Protein AF-A0AAP5T972-F1 (afdb_monomer)

Sequence (102 aa):
MSESTGFSAAEQAAIAERAQELRAQRGGRKKADALQDLLAKIEEMPEQDRALAVGVHRIVTEVAPELEPRTWYGMPAYARGTDVLVFLQVSSKFGVRYTTLG

Organism: NCBI:txid566027

Solvent-accessible surface area (backbone atoms only — not comparable to full-atom values): 5771 Å² total; per-residue (Å²): 141,80,84,68,96,60,78,50,74,51,54,49,50,25,52,52,41,34,53,50,50,53,54,50,54,74,71,67,65,52,70,67,58,30,41,51,54,25,52,52,52,39,67,76,38,58,70,74,54,22,54,51,49,53,51,51,51,52,49,41,56,71,77,43,62,83,45,43,53,26,62,51,48,76,25,50,26,29,19,60,88,91,45,75,71,38,37,46,49,52,20,84,71,70,75,45,97,61,62,45,78,80

Nearest PDB structures (foldseek):
  2oc6-assembly2_B  TM=8.368E-01  e=1.650E-01  Bacillus subtilis
  2kl4-assembly1_A  TM=8.165E-01  e=2.129E-01  Halalkalibacterium halodurans
  2i8d-assembly1_B  TM=7.346E-01  e=2.269E-01  Lacticaseibacillus casei

Secondary structure (DSSP, 8-state):
----SS--HHHHHHHHHHHHHHHHHHTT--HHHHHHHHHHHHHTS-HHHHHHHHHHHHHHHHH-TTSEEEEETTEEEEEETTEEEEEEE-HHHHT-SS-EE-

Mean predicted aligned error: 6.6 Å

Structure (mmCIF, N/CA/C/O backbone):
data_AF-A0AAP5T972-F1
#
_entry.id   AF-A0AAP5T972-F1
#
loop_
_atom_si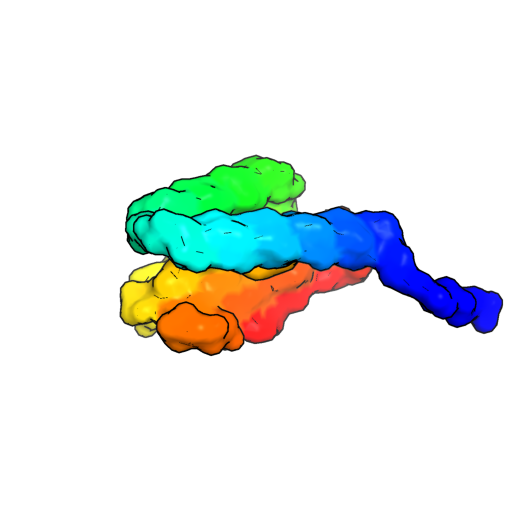te.group_PDB
_atom_site.id
_atom_site.type_symbol
_atom_site.label_atom_id
_atom_site.label_alt_id
_atom_site.label_comp_id
_atom_site.label_asym_id
_atom_site.label_entity_id
_atom_site.label_seq_id
_atom_site.pdbx_PDB_ins_code
_atom_site.Cartn_x
_atom_site.Cartn_y
_atom_site.Cartn_z
_atom_site.occupancy
_atom_site.B_iso_or_equiv
_atom_site.auth_seq_id
_atom_site.auth_comp_id
_atom_site.auth_asym_id
_atom_site.auth_atom_id
_atom_site.pdbx_PDB_model_num
ATOM 1 N N . MET A 1 1 ? 17.494 -24.427 -11.761 1.00 44.84 1 MET A N 1
ATOM 2 C CA . MET A 1 1 ? 18.184 -24.414 -10.458 1.00 44.84 1 MET A CA 1
ATOM 3 C C . MET A 1 1 ? 18.946 -23.107 -10.321 1.00 44.84 1 MET A C 1
ATOM 5 O O . MET A 1 1 ? 19.974 -22.944 -10.959 1.00 44.84 1 MET A O 1
ATOM 9 N N . SER A 1 2 ? 18.404 -22.173 -9.549 1.00 45.19 2 SER A N 1
ATOM 10 C CA . SER A 1 2 ? 19.179 -21.161 -8.830 1.00 45.19 2 SER A CA 1
ATOM 11 C C . SER A 1 2 ? 18.314 -20.771 -7.641 1.00 45.19 2 SER A C 1
ATOM 13 O O . SER A 1 2 ? 17.536 -19.824 -7.710 1.00 45.19 2 SER A O 1
ATOM 15 N N . GLU A 1 3 ? 18.367 -21.593 -6.597 1.00 50.94 3 GLU A N 1
ATOM 16 C CA . GLU A 1 3 ? 17.845 -21.230 -5.285 1.00 50.94 3 GLU A CA 1
ATOM 17 C C . GLU A 1 3 ? 18.705 -20.076 -4.769 1.00 50.94 3 GLU A C 1
ATOM 19 O O . GLU A 1 3 ? 19.831 -20.273 -4.314 1.00 50.94 3 GLU A O 1
ATOM 24 N N . SER A 1 4 ? 18.208 -18.847 -4.888 1.00 56.75 4 SER A N 1
ATOM 25 C CA . SER A 1 4 ? 18.755 -17.740 -4.116 1.00 56.75 4 SER A CA 1
ATOM 26 C C . SER A 1 4 ? 18.379 -17.989 -2.658 1.00 56.75 4 SER A C 1
ATOM 28 O O . SER A 1 4 ? 17.241 -17.760 -2.256 1.00 56.75 4 SER A O 1
ATOM 30 N N . THR A 1 5 ? 19.320 -18.484 -1.857 1.00 60.94 5 THR A N 1
ATOM 31 C CA . THR A 1 5 ? 19.165 -18.729 -0.411 1.00 60.94 5 THR A CA 1
ATOM 32 C C . THR A 1 5 ? 19.141 -17.423 0.401 1.00 60.94 5 THR A C 1
ATOM 34 O O . THR A 1 5 ? 19.774 -17.313 1.449 1.00 60.94 5 THR A O 1
ATOM 37 N N . GLY A 1 6 ? 18.445 -16.401 -0.101 1.00 71.19 6 GLY A N 1
ATOM 38 C CA . GLY A 1 6 ? 18.324 -15.075 0.492 1.00 71.19 6 GLY A CA 1
ATOM 39 C C . GLY A 1 6 ? 17.281 -14.226 -0.236 1.00 71.19 6 GLY A C 1
ATOM 40 O O . GLY A 1 6 ? 16.995 -14.456 -1.409 1.00 71.19 6 GLY A O 1
ATOM 41 N N . PHE A 1 7 ? 16.716 -13.248 0.476 1.00 71.50 7 PHE A N 1
ATOM 42 C CA . PHE A 1 7 ? 15.770 -12.281 -0.084 1.00 71.50 7 PHE A CA 1
ATOM 43 C C . PHE A 1 7 ? 16.394 -11.525 -1.262 1.00 71.50 7 PHE A C 1
ATOM 45 O O . PHE A 1 7 ? 17.539 -11.067 -1.174 1.00 71.50 7 PHE A O 1
ATOM 52 N N . SER A 1 8 ? 15.628 -11.341 -2.333 1.00 81.31 8 SER A N 1
ATOM 53 C CA . SER A 1 8 ? 15.976 -10.450 -3.441 1.00 81.31 8 SER A CA 1
ATOM 54 C C . SER A 1 8 ? 16.104 -8.996 -2.969 1.00 81.31 8 SER A C 1
ATOM 56 O O . SER A 1 8 ? 15.594 -8.618 -1.914 1.00 81.31 8 SER A O 1
ATOM 58 N N . ALA A 1 9 ? 16.757 -8.141 -3.760 1.00 81.56 9 ALA A N 1
ATOM 59 C CA . ALA A 1 9 ? 16.894 -6.720 -3.429 1.00 81.56 9 ALA A CA 1
ATOM 60 C C . ALA A 1 9 ? 15.530 -6.025 -3.225 1.00 81.56 9 ALA A C 1
ATOM 62 O O . ALA A 1 9 ? 15.382 -5.210 -2.316 1.00 81.56 9 ALA A O 1
ATOM 63 N N . ALA A 1 10 ? 14.523 -6.395 -4.024 1.00 76.56 10 ALA A N 1
ATOM 64 C CA . ALA A 1 10 ? 13.160 -5.883 -3.897 1.00 76.56 10 ALA A CA 1
ATOM 65 C C . ALA A 1 10 ? 12.494 -6.328 -2.585 1.00 76.56 10 ALA A C 1
ATOM 67 O O . ALA A 1 10 ? 11.864 -5.522 -1.904 1.00 76.56 10 ALA A O 1
ATOM 68 N N . GLU A 1 11 ? 12.678 -7.589 -2.190 1.00 80.00 11 GLU A N 1
ATOM 69 C CA . GLU A 1 11 ? 12.164 -8.110 -0.918 1.00 80.00 11 GLU A CA 1
ATOM 70 C C . GLU A 1 11 ? 12.886 -7.493 0.283 1.00 80.00 11 GLU A C 1
ATOM 72 O O . GLU A 1 11 ? 12.242 -7.133 1.264 1.00 80.00 11 GLU A O 1
ATOM 77 N N . GLN A 1 12 ? 14.204 -7.293 0.208 1.00 80.94 12 GLN A N 1
ATOM 78 C CA . GLN A 1 12 ? 14.960 -6.605 1.258 1.00 80.94 12 GLN A CA 1
ATOM 79 C C . GLN A 1 12 ? 14.494 -5.154 1.432 1.00 80.94 12 GLN A C 1
ATOM 81 O O . GLN A 1 12 ? 14.290 -4.711 2.564 1.00 80.94 12 GLN A O 1
ATOM 86 N N . ALA A 1 13 ? 14.274 -4.431 0.329 1.00 81.56 13 ALA A N 1
ATOM 87 C CA . ALA A 1 13 ? 13.733 -3.074 0.358 1.00 81.56 13 ALA A CA 1
ATOM 88 C C . ALA A 1 13 ? 12.320 -3.047 0.958 1.00 81.56 13 ALA A C 1
ATOM 90 O O . ALA A 1 13 ? 12.047 -2.262 1.865 1.00 81.56 13 ALA A O 1
ATOM 91 N N . ALA A 1 14 ? 11.454 -3.968 0.534 1.00 82.62 14 ALA A N 1
ATOM 92 C CA . ALA A 1 14 ? 10.109 -4.120 1.077 1.00 82.62 14 ALA A CA 1
ATOM 93 C C . ALA A 1 14 ? 10.121 -4.418 2.589 1.00 82.62 14 ALA A C 1
ATOM 95 O O . ALA A 1 14 ? 9.346 -3.831 3.348 1.00 82.62 14 ALA A O 1
ATOM 96 N N . ILE A 1 15 ? 11.012 -5.297 3.061 1.00 81.31 15 ILE A N 1
ATOM 97 C CA . ILE A 1 15 ? 11.186 -5.599 4.491 1.00 81.31 15 ILE A CA 1
ATOM 98 C C . ILE A 1 15 ? 11.665 -4.356 5.252 1.00 81.31 15 ILE A C 1
ATOM 100 O O . ILE A 1 15 ? 11.161 -4.068 6.343 1.00 81.31 15 ILE A O 1
ATOM 104 N N . ALA A 1 16 ? 12.613 -3.602 4.692 1.00 81.25 16 ALA A N 1
ATOM 105 C CA . ALA A 1 16 ? 13.113 -2.373 5.298 1.00 81.25 16 ALA A CA 1
ATOM 106 C C . ALA A 1 16 ? 12.009 -1.310 5.425 1.00 81.25 16 ALA A C 1
ATOM 108 O O . ALA A 1 16 ? 11.844 -0.727 6.500 1.00 81.25 16 ALA A O 1
ATOM 109 N N . GLU A 1 17 ? 11.206 -1.114 4.378 1.00 84.12 17 GLU A N 1
ATOM 110 C CA . GLU A 1 17 ? 10.035 -0.231 4.397 1.00 84.12 17 GLU A CA 1
ATOM 111 C C . GLU A 1 17 ? 9.017 -0.695 5.435 1.00 84.12 17 GLU A C 1
ATOM 113 O O . GLU A 1 17 ? 8.591 0.095 6.275 1.00 84.12 17 GLU A O 1
ATOM 118 N N . ARG A 1 18 ? 8.709 -1.996 5.492 1.00 84.69 18 ARG A N 1
ATOM 119 C CA . ARG A 1 18 ? 7.806 -2.544 6.511 1.00 84.69 18 ARG A CA 1
ATOM 120 C C . ARG A 1 18 ? 8.298 -2.268 7.929 1.00 84.69 18 ARG A C 1
ATOM 122 O O . ARG A 1 18 ? 7.502 -1.949 8.815 1.00 84.69 18 ARG A O 1
ATOM 129 N N . ALA A 1 19 ? 9.604 -2.370 8.163 1.00 76.88 19 ALA A N 1
ATOM 130 C CA . ALA A 1 19 ? 10.194 -2.048 9.455 1.00 76.88 19 ALA A CA 1
ATOM 131 C C . ALA A 1 19 ? 10.063 -0.552 9.793 1.00 76.88 19 ALA A C 1
ATOM 133 O O . ALA A 1 19 ? 9.819 -0.207 10.951 1.00 76.88 19 ALA A O 1
ATOM 134 N N . GLN A 1 20 ? 10.202 0.343 8.812 1.00 76.69 20 GLN A N 1
ATOM 135 C CA . GLN A 1 20 ? 9.971 1.781 8.996 1.00 76.69 20 G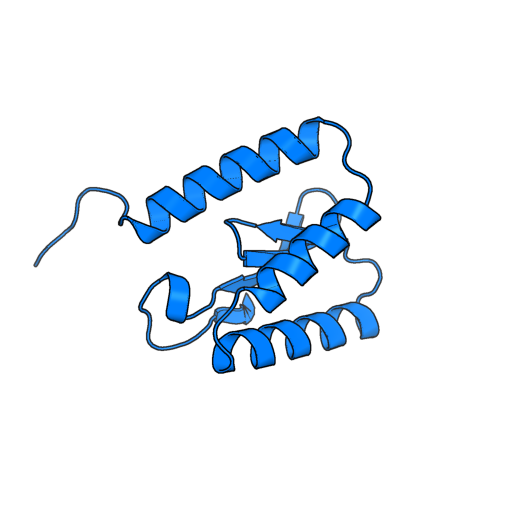LN A CA 1
ATOM 136 C C . GLN A 1 20 ? 8.494 2.081 9.284 1.00 76.69 20 GLN A C 1
ATOM 138 O O . GLN A 1 20 ? 8.192 2.778 10.252 1.00 76.69 20 GLN A O 1
ATOM 143 N N . GLU A 1 21 ? 7.573 1.478 8.533 1.00 77.81 21 GLU A N 1
ATOM 144 C CA . GLU A 1 21 ? 6.125 1.603 8.738 1.00 77.81 21 GLU A CA 1
ATOM 145 C C . GLU A 1 21 ? 5.701 1.159 10.141 1.00 77.81 21 GLU A C 1
ATOM 147 O O . GLU A 1 21 ? 4.909 1.831 10.802 1.00 77.81 21 GLU A O 1
ATOM 152 N N . LEU A 1 22 ? 6.241 0.035 10.622 1.00 73.38 22 LEU A N 1
ATOM 153 C CA . LEU A 1 22 ? 5.966 -0.476 11.966 1.00 73.38 22 LEU A CA 1
ATOM 154 C C . LEU A 1 22 ? 6.472 0.473 13.057 1.00 73.38 22 LEU A C 1
ATOM 156 O O . LEU A 1 22 ? 5.785 0.667 14.062 1.00 73.38 22 LEU A O 1
ATOM 160 N N . ARG A 1 23 ? 7.647 1.089 12.872 1.00 73.31 23 ARG A N 1
ATOM 161 C CA . ARG A 1 23 ? 8.152 2.121 13.794 1.00 73.31 23 ARG A CA 1
ATOM 162 C C . ARG A 1 23 ? 7.239 3.345 13.798 1.00 73.31 23 ARG A C 1
ATOM 164 O O . ARG A 1 23 ? 6.889 3.830 14.870 1.00 73.31 23 ARG A O 1
ATOM 171 N N . ALA A 1 24 ? 6.808 3.793 12.623 1.00 70.25 24 ALA A N 1
ATOM 172 C CA . ALA A 1 24 ? 5.931 4.947 12.487 1.00 70.25 24 ALA A CA 1
ATOM 173 C C . ALA A 1 24 ? 4.527 4.701 13.075 1.00 70.25 24 ALA A C 1
ATOM 175 O O . ALA A 1 24 ? 3.941 5.601 13.671 1.00 70.25 24 ALA A O 1
ATOM 176 N N . GLN A 1 25 ? 4.007 3.473 12.984 1.00 68.75 25 GLN A N 1
ATOM 177 C CA . GLN A 1 25 ? 2.737 3.086 13.613 1.00 68.75 25 GLN A CA 1
ATOM 178 C C . GLN A 1 25 ? 2.809 3.073 15.140 1.00 68.75 25 GLN A C 1
ATOM 180 O O . GLN A 1 25 ? 1.890 3.555 15.797 1.00 68.75 25 GLN A O 1
ATOM 185 N N . ARG A 1 26 ? 3.915 2.587 15.718 1.00 66.75 26 ARG A N 1
ATOM 186 C CA . ARG A 1 26 ? 4.130 2.605 17.178 1.00 66.75 26 ARG A CA 1
ATOM 187 C C . ARG A 1 26 ? 4.223 4.021 17.755 1.00 66.75 26 ARG A C 1
ATOM 189 O O . ARG A 1 26 ? 3.959 4.197 18.937 1.00 66.75 26 ARG A O 1
ATOM 196 N N . GLY A 1 27 ? 4.559 5.016 16.933 1.00 64.75 27 GLY A N 1
ATOM 197 C CA . GLY A 1 27 ? 4.605 6.431 17.312 1.00 64.75 27 GLY A CA 1
ATOM 198 C C . GLY A 1 27 ? 3.243 7.133 17.402 1.00 64.75 27 GLY A C 1
ATOM 199 O O . GLY A 1 27 ? 3.219 8.332 17.656 1.00 64.75 27 GLY A O 1
ATOM 200 N N . GLY A 1 28 ? 2.121 6.431 17.192 1.00 61.16 28 GLY A N 1
ATOM 201 C CA . GLY A 1 28 ? 0.781 7.024 17.295 1.00 61.16 28 GLY A CA 1
ATOM 202 C C . GLY A 1 28 ? 0.385 7.868 16.080 1.00 61.16 28 GLY A C 1
ATOM 203 O O . GLY A 1 28 ? -0.173 8.954 16.233 1.00 61.16 28 GLY A O 1
ATOM 204 N N . ARG A 1 29 ? 0.685 7.386 14.866 1.00 65.94 29 ARG A N 1
ATOM 205 C CA . ARG A 1 29 ? 0.273 8.049 13.618 1.00 65.94 29 ARG A CA 1
ATOM 206 C C . ARG A 1 29 ? -1.246 8.172 13.511 1.00 65.94 29 ARG A C 1
ATOM 208 O O . ARG A 1 29 ? -1.977 7.225 13.805 1.00 65.94 29 ARG A O 1
ATOM 215 N N . LYS A 1 30 ? -1.718 9.333 13.053 1.00 72.94 30 LYS A N 1
ATOM 216 C CA . LYS A 1 30 ? -3.146 9.587 12.839 1.00 72.94 30 LYS A CA 1
ATOM 217 C C . LYS A 1 30 ? -3.584 8.963 1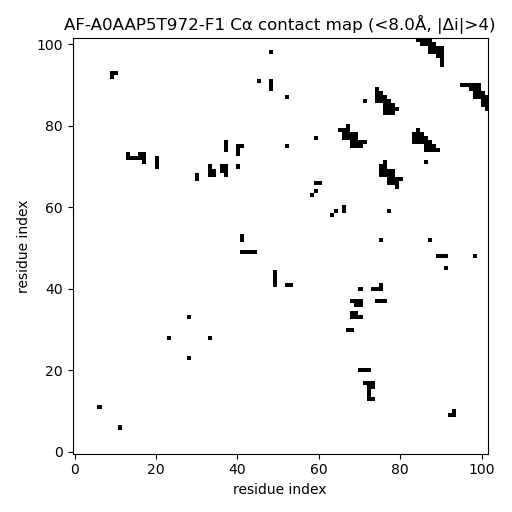1.512 1.00 72.94 30 LYS A C 1
ATOM 219 O O . LYS A 1 30 ? -2.800 8.874 10.572 1.00 72.94 30 LYS A O 1
ATOM 224 N N . LYS A 1 31 ? -4.863 8.582 11.407 1.00 70.44 31 LYS A N 1
ATOM 225 C CA . LYS A 1 31 ? -5.446 7.999 10.180 1.00 70.44 31 LYS A CA 1
ATOM 226 C C . LYS A 1 31 ? -5.215 8.860 8.930 1.00 70.44 31 LYS A C 1
ATOM 228 O O . LYS A 1 31 ? -5.000 8.322 7.852 1.00 70.44 31 LYS A O 1
ATOM 233 N N . ALA A 1 32 ? -5.222 10.186 9.085 1.00 76.00 32 ALA A N 1
ATOM 234 C CA . ALA A 1 32 ? -4.954 11.124 7.996 1.00 76.00 32 ALA A CA 1
ATOM 235 C C . ALA A 1 32 ? -3.524 10.992 7.438 1.00 76.00 32 ALA A C 1
ATOM 237 O O . ALA A 1 32 ? -3.351 10.993 6.223 1.00 76.00 32 ALA A O 1
ATOM 238 N N . ASP A 1 33 ? -2.526 10.803 8.307 1.00 84.00 33 ASP A N 1
ATOM 239 C CA . ASP A 1 33 ? -1.125 10.640 7.898 1.00 84.00 33 ASP A CA 1
ATOM 240 C C . ASP A 1 33 ? -0.939 9.320 7.133 1.00 84.00 33 ASP A C 1
ATOM 242 O O . ASP A 1 33 ? -0.241 9.262 6.127 1.00 84.00 33 ASP A O 1
ATOM 246 N N . ALA A 1 34 ? -1.614 8.253 7.578 1.00 86.81 34 ALA A N 1
ATOM 247 C CA . ALA A 1 34 ? -1.565 6.948 6.919 1.00 86.81 34 ALA A CA 1
ATOM 248 C C . ALA A 1 34 ? -2.238 6.954 5.535 1.00 86.81 34 ALA A C 1
ATOM 250 O O . ALA A 1 34 ? -1.746 6.308 4.608 1.00 86.81 34 ALA A O 1
ATOM 251 N N . LEU A 1 35 ? -3.332 7.708 5.381 1.00 89.69 35 LEU A N 1
ATOM 252 C CA . LEU A 1 35 ? -3.962 7.937 4.082 1.00 89.69 35 LEU A CA 1
ATOM 253 C C . LEU A 1 35 ? -3.034 8.724 3.147 1.00 89.69 35 LEU A C 1
ATOM 255 O O . LEU A 1 35 ? -2.875 8.329 1.997 1.00 89.69 35 LEU A O 1
ATOM 259 N N . GLN A 1 36 ? -2.407 9.801 3.628 1.00 91.00 36 GLN A N 1
ATOM 260 C CA . GLN A 1 36 ? -1.463 10.583 2.822 1.00 91.00 36 GLN A CA 1
ATOM 261 C C . GLN A 1 36 ? -0.266 9.745 2.365 1.00 91.00 36 GLN A C 1
ATOM 263 O O . GLN A 1 36 ? 0.073 9.784 1.186 1.00 91.00 36 GLN A O 1
ATOM 268 N N . ASP A 1 37 ? 0.321 8.938 3.252 1.00 90.44 37 ASP A N 1
ATOM 269 C CA . ASP A 1 37 ? 1.419 8.029 2.901 1.00 90.44 37 ASP A CA 1
ATOM 270 C C . ASP A 1 37 ? 0.998 7.018 1.819 1.00 90.44 37 ASP A C 1
ATOM 272 O O . ASP A 1 37 ? 1.741 6.770 0.868 1.00 90.44 37 ASP A O 1
ATOM 276 N N . LEU A 1 38 ? -0.206 6.442 1.939 1.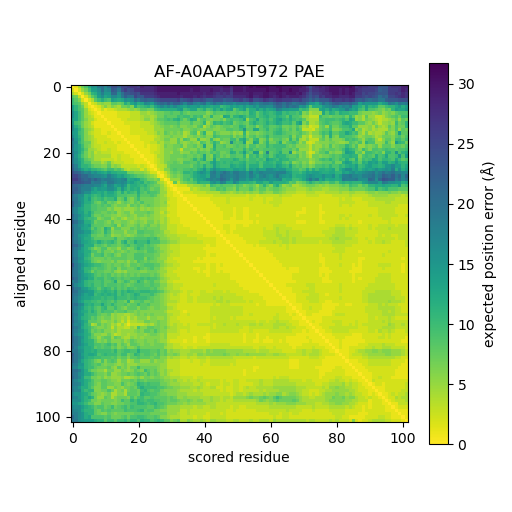00 94.12 38 LEU A N 1
ATOM 277 C CA . LEU A 1 38 ? -0.746 5.527 0.932 1.00 94.12 38 LEU A CA 1
ATOM 278 C C . LEU A 1 38 ? -0.926 6.233 -0.416 1.00 94.12 38 LEU A C 1
ATOM 280 O O . LEU A 1 38 ? -0.516 5.684 -1.437 1.00 94.12 38 LEU A O 1
ATOM 284 N N . LEU A 1 39 ? -1.506 7.436 -0.432 1.00 94.75 39 LEU A N 1
ATOM 285 C CA . LEU A 1 39 ? -1.713 8.210 -1.661 1.00 94.75 39 LEU A CA 1
ATOM 286 C C . LEU A 1 39 ? -0.380 8.592 -2.315 1.00 94.75 39 LEU A C 1
ATOM 288 O O . LEU A 1 39 ? -0.223 8.396 -3.517 1.00 94.75 39 LEU A O 1
ATOM 292 N N . ALA A 1 40 ? 0.606 9.023 -1.527 1.00 94.00 40 ALA A N 1
ATOM 293 C CA . ALA A 1 40 ? 1.953 9.302 -2.018 1.00 94.00 40 ALA A CA 1
ATOM 294 C C . ALA A 1 40 ? 2.591 8.055 -2.655 1.00 94.00 40 ALA A C 1
ATOM 296 O O . ALA A 1 40 ? 3.167 8.136 -3.738 1.00 94.00 40 ALA A O 1
ATOM 297 N N . LYS A 1 41 ? 2.423 6.869 -2.050 1.00 93.50 41 LYS A N 1
ATOM 298 C CA . LYS A 1 41 ? 2.897 5.621 -2.670 1.00 93.50 41 LYS A CA 1
ATOM 299 C C . LYS A 1 41 ? 2.170 5.255 -3.948 1.00 93.50 41 LYS A C 1
ATOM 301 O O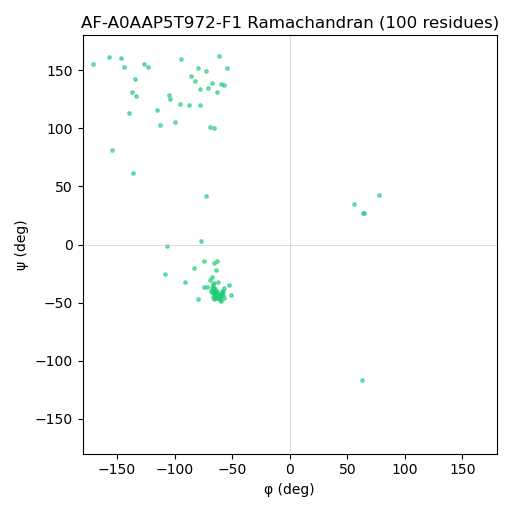 . LYS A 1 41 ? 2.805 4.701 -4.835 1.00 93.50 41 LYS A O 1
ATOM 306 N N . ILE A 1 42 ? 0.888 5.572 -4.076 1.00 94.56 42 ILE A N 1
ATOM 307 C CA . ILE A 1 42 ? 0.165 5.395 -5.340 1.00 94.56 42 ILE A CA 1
ATOM 308 C C . ILE A 1 42 ? 0.728 6.327 -6.423 1.00 94.56 42 ILE A C 1
ATOM 310 O O . ILE A 1 42 ? 0.893 5.903 -7.565 1.00 94.56 42 ILE A O 1
ATOM 314 N N . GLU A 1 43 ? 1.053 7.574 -6.086 1.00 94.50 43 GLU A N 1
ATOM 315 C CA . GLU A 1 43 ? 1.605 8.547 -7.039 1.00 94.50 43 GLU A CA 1
ATOM 316 C C . GLU A 1 43 ? 2.997 8.162 -7.556 1.00 94.50 43 GLU A C 1
ATOM 318 O O . GLU A 1 43 ? 3.270 8.328 -8.746 1.00 94.50 43 GLU A O 1
ATOM 323 N N . GLU A 1 44 ? 3.846 7.590 -6.698 1.00 92.50 44 GLU A N 1
ATOM 324 C CA . GLU A 1 44 ? 5.185 7.102 -7.063 1.00 92.50 44 GLU A CA 1
ATOM 325 C C . GLU A 1 44 ? 5.164 5.905 -8.037 1.00 92.50 44 GLU A C 1
ATOM 327 O O . GLU A 1 44 ? 6.187 5.588 -8.650 1.00 92.50 44 GLU A O 1
ATOM 332 N N . MET A 1 45 ? 4.025 5.221 -8.197 1.00 91.62 45 MET A N 1
ATOM 333 C CA . MET A 1 45 ? 3.927 4.044 -9.062 1.00 91.62 45 MET A CA 1
ATOM 334 C C . MET A 1 45 ? 3.957 4.400 -10.556 1.00 91.62 45 MET A C 1
ATOM 336 O O . MET A 1 45 ? 3.412 5.432 -10.972 1.00 91.62 45 MET A O 1
ATOM 340 N N . PRO A 1 46 ? 4.490 3.498 -11.407 1.00 93.88 46 PRO A N 1
ATOM 341 C CA . PRO A 1 46 ? 4.300 3.567 -12.853 1.00 93.88 46 PRO A CA 1
ATOM 342 C C . PRO A 1 46 ? 2.815 3.622 -13.224 1.00 93.88 46 PRO A C 1
ATOM 344 O O . PRO A 1 46 ? 1.971 3.072 -12.522 1.00 93.88 46 PRO A O 1
ATOM 347 N N . GLU A 1 47 ? 2.489 4.242 -14.358 1.00 92.94 47 GLU A N 1
ATOM 348 C CA . GLU A 1 47 ? 1.105 4.535 -14.759 1.00 92.94 47 GLU A CA 1
ATOM 349 C C . GLU A 1 47 ? 0.159 3.325 -14.699 1.00 92.94 47 GLU A C 1
ATOM 351 O O . GLU A 1 47 ? -0.950 3.442 -14.179 1.00 92.94 47 GLU A O 1
ATOM 356 N N . GLN A 1 48 ? 0.607 2.158 -15.174 1.00 90.81 48 GLN A N 1
ATOM 357 C CA . GLN A 1 48 ? -0.205 0.937 -15.180 1.00 90.81 48 GLN A CA 1
ATOM 358 C C . GLN A 1 48 ? -0.557 0.462 -13.765 1.00 90.81 48 GLN A C 1
ATOM 360 O O . GLN A 1 48 ? -1.711 0.141 -13.484 1.00 90.81 48 GLN A O 1
ATOM 365 N N . ASP A 1 49 ? 0.419 0.468 -12.859 1.00 93.50 49 ASP A N 1
ATOM 366 C CA . ASP A 1 49 ? 0.218 0.051 -11.473 1.00 93.50 49 ASP A CA 1
ATOM 367 C C . ASP A 1 49 ? -0.558 1.106 -10.680 1.00 93.50 49 ASP A C 1
ATOM 369 O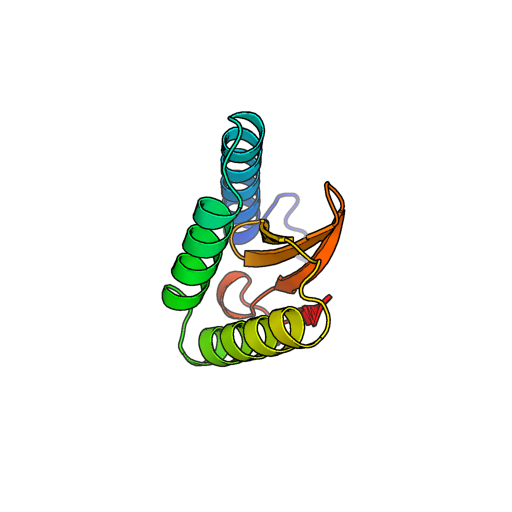 O . ASP A 1 49 ? -1.442 0.769 -9.891 1.00 93.50 49 ASP A O 1
ATOM 373 N N . ARG A 1 50 ? -0.303 2.390 -10.955 1.00 95.56 50 ARG A N 1
ATOM 374 C CA . ARG A 1 50 ? -1.041 3.509 -10.370 1.00 95.56 50 ARG A CA 1
ATOM 375 C C . ARG A 1 50 ? -2.525 3.442 -10.717 1.00 95.56 50 ARG A C 1
ATOM 377 O O . ARG A 1 50 ? -3.355 3.619 -9.830 1.00 95.56 50 ARG A O 1
ATOM 384 N N . ALA A 1 51 ? -2.876 3.156 -11.972 1.00 95.75 51 ALA A N 1
ATOM 385 C CA . ALA A 1 51 ? -4.271 3.026 -12.393 1.00 95.75 51 ALA A CA 1
ATOM 386 C C . ALA A 1 51 ? -5.007 1.921 -11.612 1.00 95.75 51 ALA A C 1
ATOM 388 O O . ALA A 1 51 ? -6.134 2.129 -11.155 1.00 95.75 51 ALA A O 1
ATOM 389 N N . LEU A 1 52 ? -4.350 0.775 -11.397 1.00 95.31 52 LEU A N 1
ATOM 390 C CA . LEU A 1 52 ? -4.888 -0.314 -10.578 1.00 95.31 52 LEU A CA 1
ATOM 391 C C . LEU A 1 52 ? -5.027 0.100 -9.110 1.00 95.31 52 LEU A C 1
ATOM 393 O O . LEU A 1 52 ? -6.082 -0.107 -8.512 1.00 95.31 52 LEU A O 1
ATOM 397 N N . ALA A 1 53 ? -3.999 0.726 -8.538 1.00 96.38 53 ALA A N 1
ATOM 398 C CA . ALA A 1 53 ? -4.001 1.143 -7.141 1.00 96.38 53 ALA A CA 1
ATOM 399 C C . ALA A 1 53 ? -5.070 2.203 -6.837 1.00 96.38 53 ALA A C 1
ATOM 401 O O . ALA A 1 53 ? -5.771 2.087 -5.830 1.00 96.38 53 ALA A O 1
ATOM 402 N N . VAL A 1 54 ? -5.263 3.177 -7.733 1.00 97.12 54 VAL A N 1
ATOM 403 C CA . VAL A 1 54 ? -6.363 4.154 -7.655 1.00 97.12 54 VAL A CA 1
ATOM 404 C C . VAL A 1 54 ? -7.721 3.453 -7.733 1.00 97.12 54 VAL A C 1
ATOM 406 O O . VAL A 1 54 ? -8.616 3.763 -6.947 1.00 97.12 54 VAL A O 1
ATOM 409 N N . GLY A 1 55 ? -7.879 2.488 -8.645 1.00 97.12 55 GLY A N 1
ATOM 410 C CA . GLY A 1 55 ? -9.113 1.713 -8.778 1.00 97.12 55 GLY A CA 1
ATOM 411 C C . GLY A 1 55 ? -9.465 0.949 -7.501 1.00 97.12 55 GLY A C 1
ATOM 412 O O . GLY A 1 55 ? -10.586 1.060 -7.005 1.00 97.12 55 GLY A O 1
ATOM 413 N N . VAL A 1 56 ? -8.493 0.237 -6.926 1.00 96.75 56 VAL A N 1
ATOM 414 C CA . VAL A 1 56 ? -8.660 -0.491 -5.659 1.00 96.75 56 VAL A CA 1
ATOM 415 C C . VAL A 1 56 ? -8.970 0.471 -4.516 1.00 96.75 56 VAL A C 1
ATOM 417 O O . VAL A 1 56 ? -9.898 0.219 -3.753 1.00 96.75 56 VAL A O 1
ATOM 420 N N . HIS A 1 57 ? -8.255 1.595 -4.419 1.00 97.06 57 HIS A N 1
ATOM 421 C CA . HIS A 1 57 ? -8.514 2.604 -3.393 1.00 97.06 57 HIS A CA 1
ATOM 422 C C . HIS A 1 57 ? -9.945 3.129 -3.437 1.00 97.06 57 HIS A C 1
ATOM 424 O O . HIS A 1 57 ? -10.620 3.178 -2.407 1.00 97.06 57 HIS A O 1
ATOM 430 N N . ARG A 1 58 ? -10.438 3.461 -4.634 1.00 97.62 58 ARG A N 1
ATOM 431 C CA . ARG A 1 58 ? -11.818 3.914 -4.816 1.00 97.62 58 ARG A CA 1
ATOM 432 C C . ARG A 1 58 ? -12.819 2.847 -4.377 1.00 97.62 58 ARG A C 1
A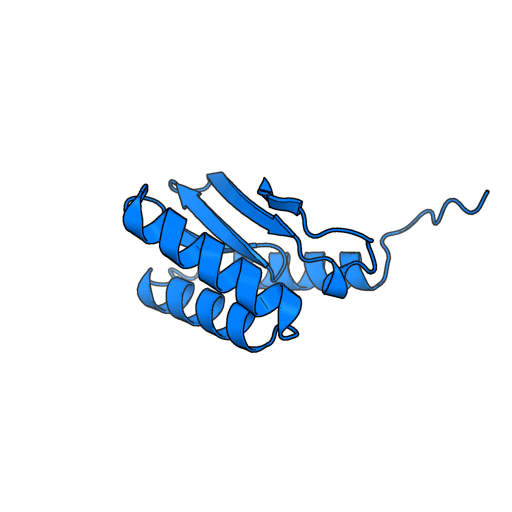TOM 434 O O . ARG A 1 58 ? -13.730 3.150 -3.621 1.00 97.62 58 ARG A O 1
ATOM 441 N N . ILE A 1 59 ? -12.631 1.600 -4.811 1.00 97.50 59 ILE A N 1
ATOM 442 C CA . ILE A 1 59 ? -13.544 0.499 -4.471 1.00 97.50 59 ILE A CA 1
ATOM 443 C C . ILE A 1 59 ? -13.569 0.256 -2.961 1.00 97.50 59 ILE A C 1
ATOM 445 O O . ILE A 1 59 ? -14.644 0.139 -2.383 1.00 97.50 59 ILE A O 1
ATOM 449 N N . VAL A 1 60 ? -12.407 0.201 -2.306 1.00 96.62 60 VAL A N 1
ATOM 450 C CA . VAL A 1 60 ? -12.345 -0.055 -0.862 1.00 96.62 60 VAL A CA 1
ATOM 451 C C . VAL A 1 60 ? -12.976 1.088 -0.073 1.00 96.62 60 VAL A C 1
ATOM 453 O O . VAL A 1 60 ? -13.752 0.830 0.839 1.00 96.62 60 VAL A O 1
ATOM 456 N N . THR A 1 61 ? -12.699 2.341 -0.438 1.00 93.75 61 THR A N 1
ATOM 457 C CA . THR A 1 61 ? -13.280 3.500 0.261 1.00 93.75 61 THR A CA 1
ATOM 458 C C . THR A 1 61 ? -14.790 3.630 0.058 1.00 93.75 61 THR A C 1
ATOM 460 O O . THR A 1 61 ? -15.469 4.136 0.946 1.00 93.75 61 THR A O 1
ATOM 463 N N . GLU A 1 62 ? -15.326 3.148 -1.065 1.00 96.75 62 GLU A N 1
ATOM 464 C CA . GLU A 1 62 ? -16.766 3.124 -1.341 1.00 96.75 62 GLU A CA 1
ATOM 465 C C . GLU A 1 62 ? -17.482 1.953 -0.648 1.00 96.75 62 GLU A C 1
ATOM 467 O O . GLU A 1 62 ? -18.525 2.143 -0.026 1.00 96.75 62 GLU A O 1
ATOM 472 N N . VAL A 1 63 ? -16.929 0.740 -0.745 1.00 97.50 63 VAL A N 1
ATOM 473 C CA . VAL A 1 63 ? -17.601 -0.501 -0.319 1.00 97.50 63 VAL A CA 1
ATOM 474 C C . VAL A 1 63 ? -17.304 -0.864 1.137 1.00 97.50 63 VAL A C 1
ATOM 476 O O . VAL A 1 63 ? -18.156 -1.447 1.804 1.00 97.50 63 VAL A O 1
ATOM 479 N N . ALA A 1 64 ? -16.111 -0.536 1.632 1.00 95.81 64 ALA A N 1
ATOM 480 C CA . ALA A 1 64 ? -15.649 -0.875 2.977 1.00 95.81 64 ALA A CA 1
ATOM 481 C C . ALA A 1 64 ? -14.950 0.328 3.654 1.00 95.81 64 ALA A C 1
ATOM 483 O O . ALA A 1 64 ? -13.758 0.255 3.983 1.00 95.81 64 ALA A O 1
ATOM 484 N N . PRO A 1 65 ? -15.667 1.453 3.867 1.00 94.31 65 PRO A N 1
ATOM 485 C CA . PRO A 1 65 ? -15.109 2.688 4.431 1.00 94.31 65 PRO A CA 1
ATOM 486 C C . PRO A 1 65 ? -14.589 2.535 5.869 1.00 94.31 65 PRO A C 1
ATOM 488 O O . PRO A 1 65 ? -13.878 3.407 6.369 1.00 94.31 65 PRO A O 1
ATOM 491 N N . GLU A 1 66 ? -14.939 1.449 6.560 1.00 92.44 66 GLU A N 1
ATOM 492 C CA . GLU A 1 66 ? -14.414 1.126 7.883 1.00 92.44 66 GLU A CA 1
ATOM 493 C C . GLU A 1 66 ? -12.965 0.618 7.861 1.00 92.44 66 GLU A C 1
ATOM 495 O O . GLU A 1 66 ? -12.335 0.548 8.920 1.00 92.44 66 GLU A O 1
ATOM 500 N N . LEU A 1 67 ? -12.433 0.244 6.690 1.00 94.94 67 LEU A N 1
ATOM 501 C CA . LEU A 1 67 ? -11.046 -0.186 6.562 1.00 94.94 67 LEU A CA 1
ATOM 502 C C . LEU A 1 67 ? -10.094 1.009 6.569 1.00 94.94 67 LEU A C 1
ATOM 504 O O . LEU A 1 67 ? -10.272 2.012 5.881 1.00 94.94 67 LEU A O 1
ATOM 508 N N . GLU A 1 68 ? -9.031 0.873 7.348 1.00 92.75 68 GLU A N 1
ATOM 509 C CA . GLU A 1 68 ? -8.028 1.902 7.543 1.00 92.75 68 GLU A CA 1
ATOM 510 C C . GLU A 1 68 ? -6.945 1.793 6.461 1.00 92.75 68 GLU A C 1
ATOM 512 O O . GLU A 1 68 ? -6.280 0.753 6.369 1.00 92.75 68 GLU A O 1
ATOM 517 N N . PRO A 1 69 ? -6.742 2.845 5.645 1.00 93.81 69 PRO A N 1
ATOM 518 C CA . PRO A 1 69 ? -5.681 2.876 4.650 1.00 93.81 69 PRO A CA 1
ATOM 519 C C . PRO A 1 69 ? -4.317 2.911 5.338 1.00 93.81 69 PRO A C 1
ATOM 521 O O . PRO A 1 69 ? -4.115 3.612 6.333 1.00 93.81 69 PRO A O 1
ATOM 524 N N . ARG A 1 70 ? -3.364 2.160 4.795 1.00 92.56 70 ARG A N 1
ATOM 525 C CA . ARG A 1 70 ? -1.982 2.115 5.276 1.00 92.56 70 ARG A CA 1
ATOM 526 C C . ARG A 1 70 ? -1.044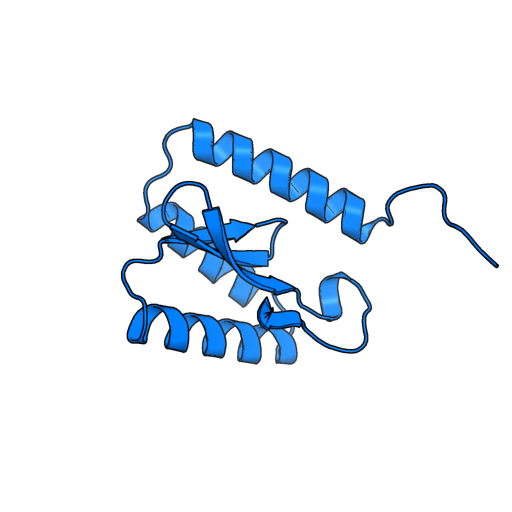 1.647 4.179 1.00 92.56 70 ARG A C 1
ATOM 528 O O . ARG A 1 70 ? -1.445 0.951 3.252 1.00 92.56 70 ARG A O 1
ATOM 535 N N . THR A 1 71 ? 0.237 1.923 4.347 1.00 92.25 71 THR A N 1
ATOM 536 C CA . THR A 1 71 ? 1.256 1.218 3.577 1.00 92.25 71 THR A CA 1
ATOM 537 C C . THR A 1 71 ? 1.629 -0.096 4.275 1.00 92.25 71 THR A C 1
ATOM 539 O O . THR A 1 71 ? 1.586 -0.224 5.512 1.00 92.25 71 THR A O 1
ATOM 542 N N . TRP A 1 72 ? 1.913 -1.111 3.466 1.00 90.25 72 TRP A N 1
ATOM 543 C CA . TRP A 1 72 ? 2.358 -2.427 3.896 1.00 90.25 72 TRP A CA 1
ATOM 544 C C . TRP A 1 72 ? 3.439 -2.919 2.943 1.00 90.25 72 TRP A C 1
ATOM 546 O O . TRP A 1 72 ? 3.162 -3.135 1.767 1.00 90.25 72 TRP A O 1
ATOM 556 N N . TYR A 1 73 ? 4.675 -3.057 3.431 1.00 88.06 73 TYR A N 1
ATOM 557 C CA . TYR A 1 73 ? 5.827 -3.394 2.577 1.00 88.06 73 TYR A CA 1
ATOM 558 C C . TYR A 1 73 ? 5.997 -2.393 1.411 1.00 88.06 73 TYR A C 1
ATOM 560 O O . TYR A 1 73 ? 6.343 -2.771 0.287 1.00 88.06 73 TYR A O 1
ATOM 568 N N . GLY A 1 74 ? 5.690 -1.113 1.670 1.00 87.75 74 GLY A N 1
ATOM 569 C CA . GLY A 1 74 ? 5.693 -0.029 0.683 1.00 87.75 74 GLY A CA 1
ATOM 570 C C . GLY A 1 74 ? 4.680 -0.196 -0.444 1.00 87.75 74 GLY A C 1
ATOM 571 O O . GLY A 1 74 ? 4.915 0.281 -1.550 1.00 87.75 74 GLY A O 1
ATOM 572 N N . MET A 1 75 ? 3.589 -0.907 -0.171 1.00 92.88 75 MET A N 1
ATOM 573 C CA . MET A 1 75 ? 2.459 -1.099 -1.069 1.00 92.88 75 MET A CA 1
ATOM 574 C C . MET A 1 75 ? 1.151 -0.625 -0.409 1.00 92.88 75 MET A C 1
ATOM 576 O O . MET A 1 75 ? 1.056 -0.656 0.820 1.00 92.88 75 MET A O 1
ATOM 580 N N . PRO A 1 76 ? 0.130 -0.202 -1.177 1.00 96.06 76 PRO A N 1
ATOM 581 C CA . PRO A 1 76 ? -1.183 0.146 -0.649 1.00 96.06 76 PRO A CA 1
ATOM 582 C C . PRO A 1 76 ? -1.862 -1.064 -0.011 1.00 96.06 76 PRO A C 1
ATOM 584 O O . PRO A 1 76 ? -1.953 -2.137 -0.616 1.00 96.06 76 PRO A O 1
ATOM 587 N N . ALA A 1 77 ? -2.369 -0.870 1.200 1.00 96.75 77 ALA A N 1
ATOM 588 C CA . ALA A 1 77 ? -3.101 -1.874 1.946 1.00 96.75 77 ALA A CA 1
ATOM 589 C C . ALA A 1 77 ? -4.195 -1.238 2.810 1.00 96.75 77 ALA A C 1
ATOM 591 O O . ALA A 1 77 ? -4.164 -0.049 3.133 1.00 96.75 77 ALA A O 1
ATOM 592 N N . TYR A 1 78 ? -5.154 -2.064 3.209 1.00 96.38 78 TYR A N 1
ATOM 593 C CA . TYR A 1 78 ? -6.321 -1.676 3.985 1.00 96.38 78 TYR A CA 1
ATOM 594 C C . TYR A 1 78 ? -6.513 -2.669 5.118 1.00 96.38 78 TYR A C 1
ATOM 596 O O . TYR A 1 78 ? -6.513 -3.887 4.913 1.00 96.38 78 TYR A O 1
ATOM 604 N N . ALA A 1 79 ? -6.636 -2.140 6.328 1.00 94.94 79 ALA A N 1
ATOM 605 C CA . ALA A 1 79 ? -6.634 -2.938 7.538 1.00 94.94 79 ALA A CA 1
ATOM 606 C C . ALA A 1 79 ? -7.842 -2.668 8.420 1.00 94.94 79 ALA A C 1
ATOM 608 O O . ALA A 1 79 ? -8.417 -1.584 8.422 1.00 94.9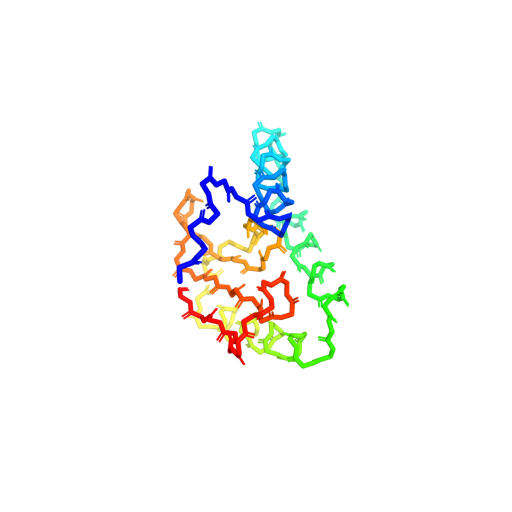4 79 ALA A O 1
ATOM 609 N N . ARG A 1 80 ? -8.185 -3.656 9.238 1.00 93.94 80 ARG A N 1
ATOM 610 C CA . ARG A 1 80 ? -9.088 -3.485 10.372 1.00 93.94 80 ARG A CA 1
ATOM 611 C C . ARG A 1 80 ? -8.272 -3.687 11.638 1.00 93.94 80 ARG A C 1
ATOM 613 O O . ARG A 1 80 ? -7.906 -4.808 11.976 1.00 93.94 80 ARG A O 1
ATOM 620 N N . GLY A 1 81 ? -7.924 -2.589 12.305 1.00 87.75 81 GLY A N 1
ATOM 621 C CA . GLY A 1 81 ? -6.973 -2.626 13.415 1.00 87.75 81 GLY A CA 1
ATOM 622 C C . GLY A 1 81 ? -5.589 -3.099 12.954 1.00 87.75 81 GLY A C 1
ATOM 623 O O . GLY A 1 81 ? -4.925 -2.432 12.159 1.00 87.75 81 GLY A O 1
ATOM 624 N N . THR A 1 82 ? -5.132 -4.243 13.464 1.00 85.69 82 THR A N 1
ATOM 625 C CA . THR A 1 82 ? -3.813 -4.806 13.125 1.00 85.69 82 THR A CA 1
ATOM 626 C C . THR A 1 82 ? -3.800 -5.615 11.838 1.00 85.69 82 THR A C 1
ATOM 628 O O . THR A 1 82 ? -2.728 -5.786 11.251 1.00 85.69 82 THR A O 1
ATOM 631 N N . ASP A 1 83 ? -4.965 -6.083 11.396 1.00 91.69 83 ASP A N 1
ATOM 632 C CA . ASP A 1 83 ? -5.066 -7.116 10.374 1.00 91.69 83 ASP A CA 1
ATOM 633 C C . ASP A 1 83 ? -5.257 -6.477 9.005 1.00 91.69 83 ASP A C 1
ATOM 635 O O . ASP A 1 83 ? -6.211 -5.731 8.778 1.00 91.69 83 ASP A O 1
ATOM 639 N N . VAL A 1 84 ? -4.326 -6.755 8.093 1.00 94.50 84 VAL A N 1
ATOM 640 C CA . VAL A 1 84 ? -4.429 -6.346 6.690 1.00 94.50 84 VAL A CA 1
ATOM 641 C C . VAL A 1 84 ? -5.386 -7.305 5.995 1.00 94.50 84 VAL A C 1
ATOM 643 O O . VAL A 1 84 ? -5.137 -8.507 5.978 1.00 94.50 84 VAL A O 1
ATOM 646 N N . LEU A 1 85 ? -6.477 -6.765 5.454 1.00 95.88 85 LEU A N 1
ATOM 647 C CA . LEU A 1 85 ? -7.540 -7.546 4.816 1.00 95.88 85 LEU A CA 1
ATOM 648 C C . LEU A 1 85 ? -7.556 -7.396 3.298 1.00 95.88 85 LEU A C 1
ATOM 650 O O . LEU A 1 85 ? -8.077 -8.271 2.621 1.00 95.88 85 LEU A O 1
ATOM 654 N N . VAL A 1 86 ? -7.036 -6.277 2.786 1.00 96.56 86 VAL A N 1
ATOM 655 C CA . VAL A 1 86 ? -6.873 -6.040 1.350 1.00 96.56 86 VAL A CA 1
ATOM 656 C C . VAL A 1 86 ? -5.507 -5.414 1.113 1.00 96.56 86 VAL A C 1
ATOM 658 O O . VAL A 1 86 ? -5.158 -4.431 1.770 1.00 96.56 86 VAL A O 1
ATOM 661 N N . PHE A 1 87 ? -4.737 -5.931 0.168 1.00 95.75 87 PHE A N 1
ATOM 662 C CA . PHE A 1 87 ? -3.465 -5.353 -0.251 1.00 95.75 87 PHE A CA 1
ATOM 663 C C . PHE A 1 87 ? -3.240 -5.524 -1.749 1.00 95.75 87 PHE A C 1
ATOM 665 O O . PHE A 1 87 ? -3.724 -6.464 -2.378 1.00 95.75 87 PHE A O 1
ATOM 672 N N . LEU A 1 88 ? -2.467 -4.606 -2.324 1.00 95.69 88 LEU A N 1
ATOM 673 C CA . LEU A 1 88 ? -2.086 -4.661 -3.729 1.00 95.69 88 LEU A CA 1
ATOM 674 C C . LEU A 1 88 ? -0.577 -4.847 -3.846 1.00 95.69 88 LEU A C 1
ATOM 676 O O . LEU A 1 88 ? 0.175 -3.952 -3.487 1.00 95.69 88 LEU A O 1
ATOM 680 N N . GLN A 1 89 ? -0.121 -5.971 -4.387 1.00 93.56 89 GLN A N 1
ATOM 681 C CA . GLN A 1 89 ? 1.286 -6.216 -4.698 1.00 93.56 89 GLN A CA 1
ATOM 682 C C . GLN A 1 89 ? 1.526 -5.966 -6.189 1.00 93.56 89 GLN A C 1
ATOM 684 O O . GLN A 1 89 ? 1.134 -6.772 -7.029 1.00 93.56 89 GLN A O 1
ATOM 689 N N . VAL A 1 90 ? 2.164 -4.847 -6.528 1.00 92.62 90 VAL A N 1
ATOM 690 C CA . VAL A 1 90 ? 2.303 -4.411 -7.920 1.00 92.62 90 VAL A CA 1
ATOM 691 C C . VAL A 1 90 ? 3.451 -5.112 -8.622 1.00 92.62 90 VAL A C 1
ATOM 693 O O . VAL A 1 90 ? 4.526 -5.317 -8.048 1.00 92.62 90 VAL A O 1
ATOM 696 N N . SER A 1 91 ? 3.224 -5.450 -9.888 1.00 91.75 91 SER A N 1
ATOM 697 C CA . SER A 1 91 ? 4.189 -6.182 -10.703 1.00 91.75 91 SER A CA 1
ATOM 698 C C . SER A 1 91 ? 5.525 -5.465 -10.854 1.00 91.75 91 SER A C 1
ATOM 700 O O . SER A 1 91 ? 6.567 -6.120 -10.775 1.00 91.75 91 SER A O 1
ATOM 702 N N . SER A 1 92 ? 5.521 -4.136 -11.021 1.00 89.19 92 SER A N 1
ATOM 703 C CA . SER A 1 92 ? 6.750 -3.372 -11.281 1.00 89.19 92 SER A CA 1
ATOM 704 C C . SER A 1 92 ? 7.765 -3.445 -10.142 1.00 89.19 92 SER A C 1
ATOM 706 O O . SER A 1 92 ? 8.965 -3.463 -10.406 1.00 89.19 92 SER A O 1
ATOM 708 N N . LYS A 1 93 ? 7.308 -3.550 -8.888 1.00 85.75 93 LYS A N 1
ATOM 709 C CA . LYS A 1 93 ? 8.191 -3.605 -7.714 1.00 85.75 93 LYS A CA 1
ATOM 710 C C . LYS A 1 93 ? 8.939 -4.933 -7.602 1.00 85.75 93 LYS A C 1
ATOM 712 O O . LYS A 1 93 ? 10.092 -4.950 -7.185 1.00 85.75 93 LYS A O 1
ATOM 717 N N . PHE A 1 94 ? 8.290 -6.037 -7.971 1.00 86.00 94 PHE A N 1
ATOM 718 C CA . PHE A 1 94 ? 8.832 -7.391 -7.799 1.00 86.00 94 PHE A CA 1
ATOM 719 C C . PHE A 1 94 ? 9.294 -8.042 -9.108 1.00 86.00 94 PHE A C 1
ATOM 721 O O . PHE A 1 94 ? 9.787 -9.167 -9.087 1.00 86.00 94 PHE A O 1
ATOM 728 N N . GLY A 1 95 ? 9.137 -7.362 -10.247 1.00 85.62 95 GLY A N 1
ATOM 729 C CA . GLY A 1 95 ? 9.496 -7.907 -11.559 1.00 85.62 95 GLY A CA 1
ATOM 730 C C . GLY A 1 95 ? 8.659 -9.127 -11.956 1.00 85.62 95 GLY A C 1
ATOM 731 O O . GLY A 1 95 ? 9.128 -9.983 -12.703 1.00 85.62 95 GLY A O 1
ATOM 732 N N . VAL A 1 96 ? 7.433 -9.232 -11.437 1.00 87.94 96 VAL A N 1
ATOM 733 C CA . VAL A 1 96 ? 6.507 -10.333 -11.737 1.00 87.94 96 VAL A CA 1
ATOM 734 C C . VAL A 1 96 ? 5.561 -9.950 -12.870 1.00 87.94 96 VAL A C 1
ATOM 736 O O . VAL A 1 96 ? 5.357 -8.777 -13.161 1.00 87.94 96 VAL A O 1
ATOM 739 N N . ARG A 1 97 ? 4.963 -10.945 -13.531 1.00 90.75 97 ARG A N 1
ATOM 740 C CA . ARG A 1 97 ? 4.130 -10.712 -14.722 1.00 90.75 97 ARG A CA 1
ATOM 741 C C . ARG A 1 97 ? 2.810 -9.994 -14.427 1.00 90.75 97 ARG A C 1
ATOM 743 O O . ARG A 1 97 ? 2.297 -9.305 -15.302 1.00 90.75 97 ARG A O 1
ATOM 750 N N . TYR A 1 98 ? 2.250 -10.197 -13.238 1.00 90.56 98 TYR A N 1
ATOM 751 C CA . TYR A 1 98 ? 0.934 -9.690 -12.870 1.00 90.56 98 TYR A CA 1
ATOM 752 C C . TYR A 1 98 ? 0.969 -9.054 -11.488 1.00 90.56 98 TYR A C 1
ATOM 754 O O . TYR A 1 98 ? 1.634 -9.556 -10.584 1.00 90.56 98 TYR A O 1
ATOM 762 N N . THR A 1 99 ? 0.214 -7.972 -11.342 1.00 93.50 99 THR A N 1
ATOM 763 C CA . THR A 1 99 ? -0.133 -7.394 -10.046 1.00 93.50 99 THR A CA 1
ATOM 764 C C . THR A 1 99 ? -1.115 -8.315 -9.322 1.00 93.50 99 THR A C 1
ATOM 766 O O . THR A 1 99 ? -2.084 -8.787 -9.919 1.00 93.50 99 THR A O 1
ATOM 769 N N . THR A 1 100 ? -0.876 -8.551 -8.036 1.00 94.88 100 THR A N 1
ATOM 770 C CA . THR A 1 100 ? -1.715 -9.401 -7.183 1.00 94.88 100 THR A CA 1
ATOM 771 C C . THR A 1 100 ? -2.558 -8.532 -6.260 1.00 94.88 100 THR A C 1
ATOM 773 O O . THR A 1 100 ? -2.024 -7.669 -5.566 1.00 94.88 100 THR A O 1
ATOM 776 N N . LEU A 1 101 ? -3.865 -8.782 -6.233 1.00 95.44 101 LEU A N 1
ATOM 777 C CA . LEU A 1 101 ? -4.781 -8.271 -5.215 1.00 95.44 101 LEU A CA 1
ATOM 778 C C . LEU A 1 101 ? -5.097 -9.422 -4.257 1.00 95.44 101 LEU A C 1
ATOM 780 O O . LEU A 1 101 ? -5.515 -10.486 -4.721 1.00 95.44 101 LEU A O 1
ATOM 784 N N . GLY A 1 102 ? -4.879 -9.217 -2.961 1.00 92.75 102 GLY A N 1
ATOM 785 C CA . GLY A 1 102 ? -5.103 -10.223 -1.920 1.00 92.75 102 GLY A CA 1
ATOM 786 C C . GLY A 1 102 ? -5.644 -9.632 -0.638 1.00 92.75 102 GLY A C 1
ATOM 787 O O . GLY A 1 102 ? -5.786 -8.390 -0.581 1.00 92.75 102 GLY A O 1
#

Foldseek 3Di:
DDPPPDDDPLRVLLVVVQVVQVVVVVVPDDLVVQVVLQVVLLVPDDPVLSVVSVVVVVCCCVPPVQWGWHAHSSWTFTHNVPGTDWTWAQCVSVVHPGIDID

Radius of gyration: 14.03 Å; Cα contacts (8 Å, |Δi|>4): 116; chains: 1; bounding box: 37×36×32 Å

pLDDT: mean 86.33, std 11.92, range [44.84, 97.62]